Protein AF-A0A5P8TY59-F1 (afdb_monomer)

Foldseek 3Di:
DQAAEKEWAQDQVIDIPDDPVQAAAQFHKYAYDDDPQWFKFKDDPVCLVVVPLPGDTDPGRIDGDHAAKTKIATNRDCCVPPRVRIDIGHHD

Sequence (92 aa):
QNPTTYTVHWTFNPSSDLPRNHKVKAGDILVFRHGGLHNLVQVSKKDYNACNTRTPALEDGNVTLSKGMNYFICSVDDHCLSSRMHIAVNAN

Nearest PDB structures (foldseek):
  1f56-assembly1_A  TM=8.510E-01  e=8.413E-09  Spinacia oleracea
  2cbp-assembly1_A  TM=8.479E-01  e=1.621E-06  Cucumis sativus
  1bxv-assembly1_A  TM=4.985E-01  e=5.040E-03  Synechococcus elongatus PCC 7942 = FACHB-805
  5a9d-assembly1_B  TM=3.347E-01  e=8.059E+00  Mus musculus

Structure (mmCIF, N/CA/C/O backbone):
data_AF-A0A5P8TY59-F1
#
_entry.id   AF-A0A5P8TY59-F1
#
loop_
_atom_site.group_PDB
_atom_site.id
_atom_site.type_symbol
_atom_site.label_atom_id
_atom_site.label_alt_id
_atom_site.label_comp_id
_atom_site.label_asym_id
_atom_site.label_entity_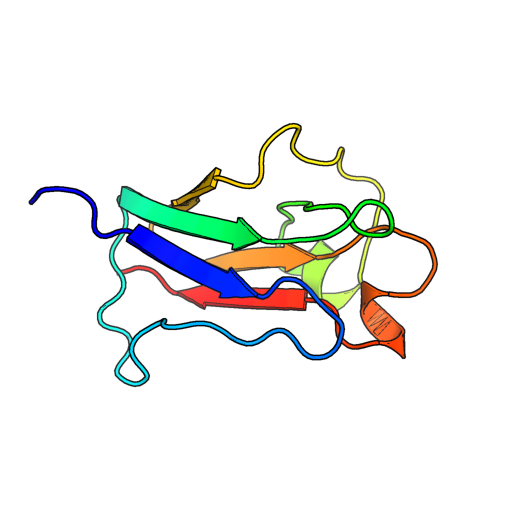id
_atom_site.label_seq_id
_atom_site.pdbx_PDB_ins_code
_atom_site.Cartn_x
_atom_site.Cartn_y
_atom_site.Cartn_z
_atom_site.occupancy
_atom_site.B_iso_or_equiv
_atom_site.auth_seq_id
_atom_site.auth_comp_id
_atom_site.auth_asym_id
_atom_site.auth_atom_id
_atom_site.pdbx_PDB_model_num
ATOM 1 N N . GLN A 1 1 ? -15.899 8.093 15.239 1.00 61.56 1 GLN A N 1
ATOM 2 C CA . GLN A 1 1 ? -14.537 8.478 15.677 1.00 61.56 1 GLN A CA 1
ATOM 3 C C . GLN A 1 1 ? -13.883 9.150 14.490 1.00 61.56 1 GLN A C 1
ATOM 5 O O . GLN A 1 1 ? -14.166 8.725 13.377 1.00 61.56 1 GLN A O 1
ATOM 10 N N . ASN A 1 2 ? -13.105 10.209 14.708 1.00 79.31 2 ASN A N 1
ATOM 11 C CA . ASN A 1 2 ? -12.384 10.853 13.612 1.00 79.31 2 ASN A CA 1
ATOM 12 C C . ASN A 1 2 ? -11.303 9.897 13.088 1.00 79.31 2 ASN A C 1
ATOM 14 O O . ASN A 1 2 ? -10.728 9.169 13.905 1.00 79.31 2 ASN A O 1
ATOM 18 N N . PRO A 1 3 ? -11.050 9.875 11.771 1.00 88.69 3 PRO A N 1
ATOM 19 C CA . PRO A 1 3 ? -10.042 9.003 11.188 1.00 88.69 3 PRO A CA 1
ATOM 20 C C . PRO A 1 3 ? -8.657 9.367 11.725 1.00 88.69 3 PRO A C 1
ATOM 22 O O . PRO A 1 3 ? -8.268 10.539 11.737 1.00 88.69 3 PRO A O 1
ATOM 25 N N . THR A 1 4 ? -7.917 8.362 12.185 1.00 94.94 4 THR A N 1
ATOM 26 C CA . THR A 1 4 ? -6.506 8.521 12.545 1.00 94.94 4 THR A CA 1
ATOM 27 C C . THR A 1 4 ? -5.675 8.404 11.275 1.00 94.94 4 THR A C 1
ATOM 29 O O . THR A 1 4 ? -5.991 7.607 10.397 1.00 94.94 4 THR A O 1
ATOM 32 N N . THR A 1 5 ? -4.625 9.212 11.155 1.00 95.56 5 THR A N 1
ATOM 33 C CA . THR A 1 5 ? -3.706 9.153 10.013 1.00 95.56 5 THR A CA 1
ATOM 34 C C . THR A 1 5 ? -2.390 8.518 10.436 1.00 95.56 5 THR A C 1
ATOM 36 O O . THR A 1 5 ? -1.840 8.888 11.472 1.00 95.56 5 THR A O 1
ATOM 39 N N . TYR A 1 6 ? -1.894 7.597 9.617 1.00 95.75 6 TYR A N 1
ATOM 40 C CA . TYR A 1 6 ? -0.634 6.881 9.793 1.00 95.75 6 TYR A CA 1
ATOM 41 C C . TYR A 1 6 ? 0.268 7.132 8.591 1.00 95.75 6 TYR A C 1
ATOM 43 O O . TYR A 1 6 ? -0.187 7.090 7.446 1.00 95.75 6 TYR A O 1
ATOM 51 N N . THR A 1 7 ? 1.547 7.381 8.827 1.00 96.62 7 THR A N 1
ATOM 52 C CA . 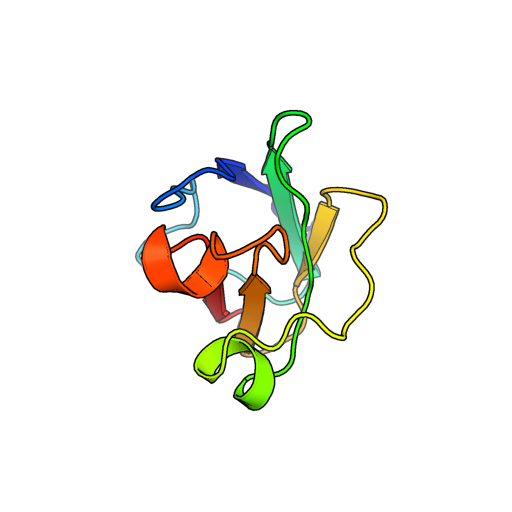THR A 1 7 ? 2.538 7.551 7.766 1.00 96.62 7 THR A CA 1
ATOM 53 C C . THR A 1 7 ? 3.225 6.228 7.453 1.00 96.62 7 THR A C 1
ATOM 55 O O . THR A 1 7 ? 3.773 5.555 8.329 1.00 96.62 7 THR A O 1
ATOM 58 N N . VAL A 1 8 ? 3.259 5.886 6.168 1.00 96.69 8 VAL A N 1
ATOM 59 C CA . VAL A 1 8 ? 4.071 4.796 5.628 1.00 96.69 8 VAL A CA 1
ATOM 60 C C . VAL A 1 8 ? 5.230 5.412 4.849 1.00 96.69 8 VAL A C 1
ATOM 62 O O . VAL A 1 8 ? 5.025 6.104 3.849 1.00 96.69 8 VAL A O 1
ATOM 65 N N . HIS A 1 9 ? 6.459 5.159 5.292 1.00 95.62 9 HIS A N 1
ATOM 66 C CA . HIS A 1 9 ? 7.658 5.493 4.531 1.00 95.62 9 HIS A CA 1
ATOM 67 C C . HIS A 1 9 ? 7.809 4.468 3.408 1.00 95.62 9 HIS A C 1
ATOM 69 O O . HIS A 1 9 ? 8.235 3.330 3.623 1.00 95.62 9 HIS A O 1
ATOM 75 N N . TRP A 1 10 ? 7.396 4.867 2.209 1.00 95.81 10 TRP A N 1
ATOM 76 C CA . TRP A 1 10 ? 7.231 3.977 1.073 1.00 95.81 10 TRP A CA 1
ATOM 77 C C . TRP A 1 10 ? 8.526 3.895 0.266 1.00 95.81 10 TRP A C 1
ATOM 79 O O . TRP A 1 10 ? 8.777 4.658 -0.666 1.00 95.81 10 TRP A O 1
ATOM 89 N N . THR A 1 11 ? 9.363 2.958 0.700 1.00 94.88 11 THR A N 1
ATOM 90 C CA . THR A 1 11 ? 10.681 2.609 0.159 1.00 94.88 11 THR A CA 1
ATOM 91 C C . THR A 1 11 ? 10.852 1.084 0.200 1.00 94.88 11 THR A C 1
ATOM 93 O O . THR A 1 11 ? 9.942 0.363 0.618 1.00 94.88 11 THR A O 1
ATOM 96 N N . PHE A 1 12 ? 12.009 0.572 -0.211 1.00 94.44 12 PHE A N 1
ATOM 97 C CA . PHE A 1 12 ? 12.371 -0.835 -0.032 1.00 94.44 12 PHE A CA 1
ATOM 98 C C . PHE A 1 12 ? 12.360 -1.215 1.450 1.00 94.44 12 PHE A C 1
ATOM 100 O O . PHE A 1 12 ? 12.903 -0.485 2.278 1.00 94.44 12 PHE A O 1
ATOM 107 N N . ASN A 1 13 ? 11.775 -2.370 1.781 1.00 92.62 13 ASN A N 1
ATOM 108 C CA . ASN A 1 13 ? 11.467 -2.758 3.165 1.00 92.62 13 ASN A CA 1
ATOM 109 C C . ASN A 1 13 ? 10.736 -1.624 3.925 1.00 92.62 13 ASN A C 1
ATOM 111 O O . ASN A 1 13 ? 11.306 -1.026 4.844 1.00 92.62 13 ASN A O 1
ATOM 115 N N . PRO A 1 14 ? 9.494 -1.292 3.528 1.00 93.56 14 PRO A N 1
ATOM 116 C CA . PRO A 1 14 ? 8.795 -0.111 4.019 1.00 93.56 14 PRO A CA 1
ATOM 117 C C . PRO A 1 14 ? 8.599 -0.149 5.538 1.00 93.56 14 PRO A C 1
ATOM 119 O O . PRO A 1 14 ? 8.334 -1.197 6.132 1.00 93.56 14 PRO A O 1
ATOM 122 N N . SER A 1 15 ? 8.683 1.024 6.163 1.00 94.06 15 SER A N 1
ATOM 123 C CA . SER A 1 15 ? 8.401 1.225 7.586 1.00 94.06 15 SER A CA 1
ATOM 124 C C . SER A 1 15 ? 7.160 2.098 7.769 1.00 94.06 15 SER A C 1
ATOM 126 O O . SER A 1 15 ? 6.749 2.826 6.866 1.00 94.06 15 SER A O 1
ATOM 128 N N . SER A 1 16 ? 6.518 2.005 8.932 1.00 94.12 16 SER A N 1
ATOM 129 C CA . SER A 1 16 ? 5.330 2.802 9.245 1.00 94.12 16 SER A CA 1
ATOM 130 C C . SER A 1 16 ? 5.237 3.111 10.734 1.00 94.12 16 SER A C 1
ATOM 132 O O . SER A 1 16 ? 5.842 2.420 11.558 1.00 94.12 16 SER A O 1
ATOM 134 N N . ASP A 1 17 ? 4.452 4.131 11.066 1.00 94.56 17 ASP A N 1
ATOM 135 C CA . ASP A 1 17 ? 4.066 4.487 12.438 1.00 94.56 17 ASP A CA 1
ATOM 136 C C . ASP A 1 17 ? 2.827 3.711 12.934 1.00 94.56 17 ASP A C 1
ATOM 138 O O . ASP A 1 17 ? 2.287 4.004 14.006 1.00 94.56 17 ASP A O 1
ATOM 142 N N . LEU A 1 18 ? 2.388 2.693 12.180 1.00 92.00 18 LEU A N 1
ATOM 143 C CA . LEU A 1 18 ? 1.259 1.854 12.555 1.00 92.00 18 LEU A CA 1
ATOM 144 C C . LEU A 1 18 ? 1.501 1.203 13.925 1.00 92.00 18 LEU A C 1
ATOM 146 O O . LEU A 1 18 ? 2.588 0.682 14.211 1.00 92.00 18 LEU A O 1
ATOM 150 N N . PRO A 1 19 ? 0.481 1.170 14.793 1.00 89.06 19 PRO A N 1
ATOM 151 C CA . PRO A 1 19 ? 0.629 0.601 16.115 1.00 89.06 19 PRO A CA 1
ATOM 152 C C . PRO A 1 19 ? 0.806 -0.921 16.025 1.00 89.06 19 PRO A C 1
ATOM 154 O O . PRO A 1 19 ? -0.037 -1.642 15.489 1.00 89.06 19 PRO A O 1
ATOM 157 N N . ARG A 1 20 ? 1.879 -1.434 16.643 1.00 76.75 20 ARG A N 1
ATOM 158 C CA . ARG A 1 20 ? 2.214 -2.874 16.676 1.00 76.75 20 ARG A CA 1
ATOM 159 C C . ARG A 1 20 ? 1.115 -3.774 17.255 1.00 76.75 20 ARG A C 1
ATOM 161 O O . ARG A 1 20 ? 1.125 -4.973 17.021 1.00 76.75 20 ARG A O 1
ATOM 168 N N . ASN A 1 21 ? 0.178 -3.214 18.016 1.00 76.62 21 ASN A N 1
ATOM 169 C CA . ASN A 1 21 ? -0.910 -3.943 18.671 1.00 76.62 21 ASN A CA 1
ATOM 170 C C . ASN A 1 21 ? -2.222 -3.973 17.862 1.00 76.62 21 ASN A C 1
ATOM 172 O O . ASN A 1 21 ? -3.274 -4.231 18.443 1.00 76.62 21 ASN A O 1
ATOM 176 N N . HIS A 1 22 ? -2.175 -3.703 16.552 1.00 63.50 22 HIS A N 1
ATOM 177 C CA . HIS A 1 22 ? -3.305 -3.869 15.623 1.00 63.50 22 HIS A CA 1
ATOM 178 C C . HIS A 1 22 ? -4.539 -3.006 15.959 1.00 63.50 22 HIS A C 1
ATOM 180 O O . HIS A 1 22 ? -5.677 -3.381 15.675 1.00 63.50 22 HIS A O 1
ATOM 186 N N . LYS A 1 23 ? -4.333 -1.824 16.553 1.00 81.25 23 LYS A N 1
ATOM 187 C CA . LYS A 1 23 ? -5.409 -0.861 16.862 1.00 81.25 23 LYS A CA 1
ATOM 188 C C . LYS A 1 23 ? -5.846 0.005 15.672 1.00 81.25 23 LYS A C 1
ATOM 190 O O . LYS A 1 23 ? -6.466 1.042 15.881 1.00 81.25 23 LYS A O 1
ATOM 195 N N . VAL A 1 24 ? -5.522 -0.416 14.457 1.00 91.88 24 VAL A N 1
ATOM 196 C CA . VAL A 1 24 ? -5.910 0.264 13.220 1.00 91.88 24 VAL A CA 1
ATOM 197 C C . VAL A 1 24 ? -7.353 -0.100 12.899 1.00 91.88 24 VAL A C 1
ATOM 199 O O . VAL A 1 24 ? -7.740 -1.265 13.044 1.00 91.88 24 VAL A O 1
ATOM 202 N N . LYS A 1 25 ? -8.154 0.881 12.493 1.00 94.06 25 LYS A N 1
ATOM 203 C CA . LYS A 1 25 ? -9.592 0.706 12.275 1.00 94.06 25 LYS A CA 1
ATOM 204 C C . LYS A 1 25 ? -9.981 0.997 10.842 1.00 94.06 25 LYS A C 1
ATOM 206 O O . LYS A 1 25 ? -9.317 1.758 10.137 1.00 94.06 25 LYS A O 1
ATOM 211 N N . ALA A 1 26 ? -11.094 0.408 10.421 1.00 95.94 26 ALA A N 1
ATOM 212 C CA . ALA A 1 26 ? -11.730 0.817 9.177 1.00 95.94 26 ALA A CA 1
ATOM 213 C C . ALA A 1 26 ? -12.037 2.327 9.215 1.00 95.94 26 ALA A C 1
ATOM 215 O O . ALA A 1 26 ? -12.572 2.835 10.204 1.00 95.94 26 ALA A O 1
ATOM 216 N N . GLY A 1 27 ? -11.700 3.032 8.137 1.00 96.31 27 GLY A N 1
ATOM 217 C CA . GLY A 1 27 ? -11.827 4.485 8.032 1.00 96.31 27 GLY A CA 1
ATOM 218 C C . GLY A 1 27 ? -10.576 5.276 8.423 1.00 96.31 27 GLY A C 1
ATOM 219 O O . GLY A 1 27 ? -10.505 6.448 8.068 1.00 96.31 27 GLY A O 1
ATOM 220 N N . ASP A 1 28 ? -9.583 4.676 9.090 1.00 96.88 28 ASP A N 1
ATOM 221 C CA . ASP A 1 28 ? -8.277 5.325 9.277 1.00 96.88 28 ASP A CA 1
ATOM 222 C C . ASP A 1 28 ? -7.558 5.505 7.928 1.00 96.88 28 ASP A C 1
ATOM 224 O O . ASP A 1 28 ? -7.841 4.802 6.955 1.00 96.88 28 ASP A O 1
ATOM 228 N N . ILE A 1 29 ? -6.618 6.448 7.866 1.00 97.00 29 ILE A N 1
ATOM 229 C CA . ILE A 1 29 ? -5.935 6.845 6.632 1.00 97.00 29 ILE A CA 1
ATOM 230 C C . ILE A 1 29 ? -4.460 6.444 6.699 1.00 97.00 29 ILE A C 1
ATOM 232 O O . ILE A 1 29 ? -3.770 6.760 7.667 1.00 97.00 29 ILE A O 1
ATOM 236 N N . LEU A 1 30 ? -3.956 5.795 5.650 1.00 96.88 30 LEU A N 1
ATOM 237 C CA . LEU A 1 30 ? -2.523 5.638 5.405 1.00 96.88 30 LEU A CA 1
ATOM 238 C C . LEU A 1 30 ? -2.040 6.724 4.448 1.00 96.88 30 LEU A C 1
ATOM 240 O O . LEU A 1 30 ? -2.647 6.936 3.404 1.00 96.88 30 LEU A O 1
ATOM 244 N N . VAL A 1 31 ? -0.926 7.366 4.782 1.00 96.88 31 VAL A N 1
ATOM 245 C CA . VAL A 1 31 ? -0.233 8.339 3.933 1.00 96.88 31 VAL A CA 1
ATOM 246 C C . VAL A 1 31 ? 1.106 7.747 3.523 1.00 96.88 31 VAL A C 1
ATOM 248 O O . VAL A 1 31 ? 2.055 7.700 4.309 1.00 96.88 31 VAL A O 1
ATOM 251 N N . PHE A 1 32 ? 1.189 7.297 2.280 1.00 96.94 32 PHE A N 1
ATOM 252 C CA . PHE A 1 32 ? 2.393 6.768 1.662 1.00 96.94 32 PHE A CA 1
ATOM 253 C C . PHE A 1 32 ? 3.275 7.918 1.181 1.00 96.94 32 PHE A C 1
ATOM 255 O O . PHE A 1 32 ? 2.928 8.672 0.273 1.00 96.94 32 PHE A O 1
ATOM 262 N N . ARG A 1 33 ? 4.446 8.060 1.800 1.00 95.06 33 ARG A N 1
ATOM 263 C CA . ARG A 1 33 ? 5.462 9.042 1.408 1.00 95.06 33 ARG A CA 1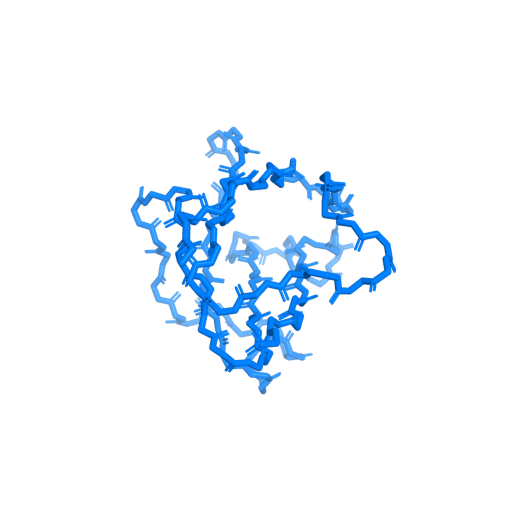
ATOM 264 C C . ARG A 1 33 ? 6.521 8.348 0.562 1.00 95.06 33 ARG A C 1
ATOM 266 O O . ARG A 1 33 ? 7.247 7.507 1.087 1.00 95.06 33 ARG A O 1
ATOM 273 N N . HIS A 1 34 ? 6.626 8.715 -0.712 1.00 88.19 34 HIS A N 1
ATOM 274 C CA . HIS A 1 34 ? 7.635 8.196 -1.639 1.00 88.19 34 HIS A CA 1
ATOM 275 C C . HIS A 1 34 ? 8.270 9.298 -2.500 1.00 88.19 34 HIS A C 1
ATOM 277 O O . HIS A 1 34 ? 7.727 10.393 -2.627 1.00 88.19 34 HIS A O 1
ATOM 283 N N . GLY A 1 35 ? 9.431 8.995 -3.092 1.00 82.50 35 GLY A N 1
ATOM 284 C CA . GLY A 1 35 ? 10.039 9.784 -4.169 1.00 82.50 35 GLY A CA 1
ATOM 285 C C . GLY A 1 35 ? 9.560 9.345 -5.562 1.00 82.50 35 GLY A C 1
ATOM 286 O O . GLY A 1 35 ? 8.768 8.413 -5.690 1.00 82.50 35 GLY A O 1
ATOM 287 N N . GLY A 1 36 ? 10.070 9.986 -6.619 1.00 80.00 36 GLY A N 1
ATOM 288 C CA . GLY A 1 36 ? 9.601 9.797 -8.005 1.00 80.00 36 GLY A CA 1
ATOM 289 C C . GLY A 1 36 ? 9.893 8.438 -8.664 1.00 80.00 36 GLY A C 1
ATOM 290 O O . GLY A 1 36 ? 9.465 8.219 -9.789 1.00 80.00 36 GLY A O 1
ATOM 291 N N . LEU A 1 37 ? 10.606 7.527 -7.993 1.00 88.38 37 LEU A N 1
ATOM 292 C CA . LEU A 1 37 ? 10.933 6.183 -8.503 1.00 88.38 37 LEU A CA 1
ATOM 293 C C . LEU A 1 37 ? 9.980 5.087 -7.999 1.00 88.38 37 LEU A C 1
ATOM 295 O O . LEU A 1 37 ? 10.219 3.897 -8.211 1.00 88.38 37 LEU A O 1
ATOM 299 N N . HIS A 1 38 ? 8.924 5.464 -7.285 1.00 93.75 38 HIS A N 1
ATOM 300 C CA . HIS A 1 38 ? 7.982 4.529 -6.687 1.00 93.75 38 HIS A CA 1
ATOM 301 C C . HIS A 1 38 ? 6.554 4.961 -6.986 1.00 93.75 38 HIS A C 1
ATOM 303 O O . HIS A 1 38 ? 6.269 6.152 -7.113 1.00 93.75 38 HIS A O 1
ATOM 309 N N . ASN A 1 39 ? 5.659 3.984 -7.054 1.00 95.00 39 ASN A N 1
ATOM 310 C CA . ASN A 1 39 ? 4.226 4.212 -7.112 1.00 95.00 39 ASN A CA 1
ATOM 311 C C . ASN A 1 39 ? 3.522 3.390 -6.027 1.00 95.00 39 ASN A C 1
ATOM 313 O O . ASN A 1 39 ? 4.137 2.571 -5.333 1.00 95.00 39 ASN A O 1
ATOM 317 N N . LEU A 1 40 ? 2.229 3.638 -5.868 1.00 96.25 40 LEU A N 1
ATOM 318 C CA . LEU A 1 40 ? 1.377 2.935 -4.926 1.00 96.25 40 LEU A CA 1
ATOM 319 C C . LEU A 1 40 ? 0.260 2.237 -5.691 1.00 96.25 40 LEU A C 1
ATOM 321 O O . LEU A 1 40 ? -0.477 2.878 -6.434 1.00 96.25 40 LEU A O 1
ATOM 325 N N . VAL A 1 41 ? 0.114 0.933 -5.486 1.00 97.12 41 VAL A N 1
ATOM 326 C CA . VAL A 1 41 ? -0.980 0.151 -6.064 1.00 97.12 41 VAL A CA 1
ATOM 327 C C . VAL A 1 41 ? -1.688 -0.605 -4.954 1.00 97.12 41 VAL A C 1
ATOM 329 O O . VAL A 1 41 ? -1.060 -1.376 -4.225 1.00 97.12 41 VAL A O 1
ATOM 332 N N . GLN A 1 42 ? -2.999 -0.410 -4.834 1.00 97.19 42 GLN A N 1
ATOM 333 C CA . GLN A 1 42 ? -3.842 -1.247 -3.986 1.00 97.19 42 GLN A CA 1
ATOM 334 C C . GLN A 1 42 ? -4.275 -2.488 -4.767 1.00 97.19 42 GLN A C 1
ATOM 336 O O . GLN A 1 42 ? -4.758 -2.389 -5.893 1.00 97.19 42 GLN A O 1
ATOM 341 N N . VAL A 1 43 ? -4.106 -3.667 -4.174 1.00 97.44 43 VAL A N 1
ATOM 342 C CA . VAL A 1 43 ? -4.311 -4.943 -4.870 1.00 97.44 43 VAL A CA 1
ATOM 343 C C . VAL A 1 43 ? -5.135 -5.933 -4.050 1.00 97.44 43 VAL A C 1
ATOM 345 O O . VAL A 1 43 ? -5.372 -5.757 -2.854 1.00 97.44 43 VAL A O 1
ATOM 348 N N . SER A 1 44 ? -5.583 -7.008 -4.699 1.00 97.19 44 SER A N 1
ATOM 349 C CA . SER A 1 44 ? -6.183 -8.150 -4.009 1.00 97.19 44 SER A CA 1
ATOM 350 C C . SER A 1 44 ? -5.120 -8.963 -3.256 1.00 97.19 44 SER A C 1
ATOM 352 O O . SER A 1 44 ? -3.932 -8.893 -3.568 1.00 97.19 44 SER A O 1
ATOM 354 N N . LYS A 1 45 ? -5.531 -9.831 -2.319 1.00 97.31 45 LYS A N 1
ATOM 355 C CA . LYS A 1 45 ? -4.613 -10.786 -1.663 1.00 97.31 45 LYS A CA 1
ATOM 356 C C . LYS A 1 45 ? -3.865 -11.668 -2.674 1.00 97.31 45 LYS A C 1
ATOM 358 O O . LYS A 1 45 ? -2.692 -11.973 -2.482 1.00 97.31 45 LYS A O 1
ATOM 363 N N . LYS A 1 46 ? -4.556 -12.106 -3.733 1.00 97.56 46 LYS A N 1
ATOM 364 C CA . LYS A 1 46 ? -3.973 -12.954 -4.782 1.00 97.56 46 LYS A CA 1
ATOM 365 C C . LYS A 1 46 ? -2.859 -12.207 -5.511 1.00 97.56 46 LYS A C 1
ATOM 367 O O . LYS A 1 46 ? -1.774 -12.751 -5.683 1.00 97.56 46 LYS A O 1
ATOM 372 N N . ASP A 1 47 ? -3.136 -10.969 -5.898 1.00 97.19 47 ASP A N 1
ATOM 373 C CA . ASP A 1 47 ? -2.196 -10.132 -6.638 1.00 97.19 47 ASP A CA 1
ATOM 374 C C . ASP A 1 47 ? -1.042 -9.657 -5.760 1.00 97.19 47 ASP A C 1
ATOM 376 O O . ASP A 1 47 ? 0.084 -9.614 -6.233 1.00 97.19 47 ASP A O 1
ATOM 380 N N . TYR A 1 48 ? -1.283 -9.405 -4.473 1.00 97.75 48 TYR A N 1
ATOM 381 C CA . TYR A 1 48 ? -0.230 -9.145 -3.494 1.00 97.75 48 TYR A CA 1
ATOM 382 C C . TYR A 1 48 ? 0.760 -10.309 -3.407 1.00 97.75 48 TYR A C 1
ATOM 384 O O . TYR A 1 48 ? 1.961 -10.117 -3.556 1.00 97.75 48 TYR A O 1
ATOM 392 N N . ASN A 1 49 ? 0.255 -11.536 -3.232 1.00 96.38 49 ASN A N 1
ATOM 393 C CA . ASN A 1 49 ? 1.097 -12.729 -3.114 1.00 96.38 49 ASN A CA 1
ATOM 394 C C . ASN A 1 49 ? 1.902 -13.023 -4.389 1.00 96.38 49 ASN A C 1
ATOM 396 O O . ASN A 1 49 ? 2.977 -13.608 -4.311 1.00 96.38 49 ASN A O 1
ATOM 400 N N . ALA A 1 50 ? 1.360 -12.662 -5.552 1.00 96.25 50 ALA A N 1
ATOM 401 C CA . ALA A 1 50 ? 2.012 -12.846 -6.844 1.00 96.25 50 ALA A CA 1
ATOM 402 C C . ALA A 1 50 ? 2.810 -11.613 -7.302 1.00 96.25 50 ALA A C 1
ATOM 404 O O . ALA A 1 50 ? 3.429 -11.673 -8.360 1.00 96.25 50 ALA A O 1
ATOM 405 N N . CYS A 1 51 ? 2.754 -10.498 -6.560 1.00 96.38 51 CYS A N 1
ATOM 406 C CA . CYS A 1 51 ? 3.200 -9.178 -7.012 1.00 96.38 51 CYS A CA 1
ATOM 407 C C . CYS A 1 51 ? 2.709 -8.830 -8.431 1.00 96.38 51 CYS A C 1
ATOM 409 O O . CYS A 1 51 ? 3.468 -8.379 -9.285 1.00 96.38 51 CYS A O 1
ATOM 411 N N . ASN A 1 52 ? 1.424 -9.067 -8.701 1.00 95.25 52 ASN A N 1
ATOM 412 C CA . ASN A 1 52 ? 0.821 -8.778 -9.998 1.00 95.25 52 ASN A CA 1
ATOM 413 C C . ASN A 1 52 ? 0.608 -7.265 -10.171 1.00 95.25 52 ASN A C 1
ATOM 415 O O . ASN A 1 52 ? -0.184 -6.650 -9.460 1.00 95.25 52 ASN A O 1
ATOM 419 N N . THR A 1 53 ? 1.289 -6.689 -11.158 1.00 91.62 53 THR A N 1
ATOM 420 C CA . THR A 1 53 ? 1.386 -5.243 -11.409 1.00 91.62 53 THR A CA 1
ATOM 421 C C . THR A 1 53 ? 0.364 -4.700 -12.410 1.00 91.62 53 THR A C 1
ATOM 423 O O . THR A 1 53 ? 0.463 -3.555 -12.836 1.00 91.62 53 THR A O 1
ATOM 426 N N . ARG A 1 54 ? -0.631 -5.505 -12.808 1.00 91.62 54 ARG A N 1
ATOM 427 C CA . ARG A 1 54 ? -1.637 -5.115 -13.817 1.00 91.62 54 ARG A CA 1
ATOM 428 C C . ARG A 1 54 ? -2.657 -4.087 -13.323 1.00 91.62 54 ARG A C 1
ATOM 430 O O . ARG A 1 54 ? -3.377 -3.522 -14.142 1.00 91.62 54 ARG A O 1
ATOM 437 N N . THR A 1 55 ? -2.755 -3.881 -12.013 1.00 90.62 55 THR A N 1
ATOM 438 C CA . THR A 1 55 ? -3.671 -2.898 -11.431 1.00 90.62 55 THR A CA 1
ATOM 439 C C . THR A 1 55 ? -3.093 -1.488 -11.582 1.00 90.62 55 THR A C 1
ATOM 441 O O . THR A 1 55 ? -1.909 -1.298 -11.298 1.00 90.62 55 THR A O 1
ATOM 444 N N . PRO A 1 56 ? -3.897 -0.495 -12.004 1.00 91.81 56 PRO A N 1
ATOM 445 C CA . PRO A 1 56 ? -3.447 0.890 -12.095 1.00 91.81 56 PRO A CA 1
ATOM 446 C C . PRO A 1 56 ? -2.940 1.431 -10.757 1.00 91.81 56 PRO A C 1
ATOM 448 O O . PRO A 1 56 ? -3.496 1.125 -9.701 1.00 91.81 56 PRO A O 1
ATOM 451 N N . ALA A 1 57 ? -1.901 2.262 -10.819 1.00 92.81 57 ALA A N 1
ATOM 452 C CA . ALA A 1 57 ? -1.414 2.983 -9.654 1.00 92.81 57 ALA A CA 1
ATOM 453 C C . ALA A 1 57 ? -2.402 4.064 -9.209 1.00 92.81 57 ALA A C 1
ATOM 455 O O . ALA A 1 57 ? -3.117 4.644 -10.026 1.00 92.81 57 ALA A O 1
ATOM 456 N N . LEU A 1 58 ? -2.413 4.323 -7.905 1.00 92.00 58 LEU A N 1
ATOM 457 C CA . LEU A 1 58 ? -3.135 5.438 -7.314 1.00 92.00 58 LEU A CA 1
ATOM 458 C C . LEU A 1 58 ? -2.421 6.746 -7.663 1.00 92.00 58 LEU A C 1
ATOM 460 O O . LEU A 1 58 ? -1.190 6.802 -7.703 1.00 92.00 58 LEU A O 1
ATOM 464 N N . GLU A 1 59 ? -3.206 7.788 -7.934 1.00 84.06 59 GLU A N 1
ATOM 465 C CA . GLU A 1 59 ? -2.682 9.124 -8.235 1.00 84.06 59 GLU A CA 1
ATOM 466 C C . GLU A 1 59 ? -2.103 9.800 -6.985 1.00 84.06 59 GLU A C 1
ATOM 468 O O . GLU A 1 59 ? -1.167 10.594 -7.083 1.00 84.06 59 GLU A O 1
ATOM 473 N N . ASP A 1 60 ? -2.636 9.463 -5.808 1.00 84.88 60 ASP A N 1
ATOM 474 C CA . ASP A 1 60 ? -2.220 9.982 -4.516 1.00 84.88 60 ASP A CA 1
ATOM 475 C C . ASP A 1 60 ? -1.695 8.889 -3.571 1.00 84.88 60 ASP A C 1
ATOM 477 O O . ASP A 1 60 ? -1.896 7.687 -3.737 1.00 84.88 60 ASP A O 1
ATOM 481 N N . GLY A 1 61 ? -0.970 9.334 -2.545 1.00 88.06 61 GLY A N 1
ATOM 482 C CA . GLY A 1 61 ? -0.450 8.466 -1.491 1.00 88.06 61 GLY A CA 1
ATOM 483 C C . GLY A 1 61 ? -1.423 8.262 -0.329 1.00 88.06 61 GLY A C 1
ATOM 484 O O . GLY A 1 61 ? -1.019 7.690 0.676 1.00 88.06 61 GLY A O 1
ATOM 485 N N . ASN A 1 62 ? -2.660 8.758 -0.400 1.00 94.88 62 ASN A N 1
ATOM 486 C CA . ASN A 1 62 ? -3.588 8.750 0.730 1.00 94.88 62 ASN A CA 1
ATOM 487 C C . ASN A 1 62 ? -4.641 7.656 0.547 1.00 94.88 62 ASN A C 1
ATOM 489 O O . ASN A 1 62 ? -5.459 7.719 -0.362 1.00 94.88 62 ASN A O 1
ATOM 493 N N . VAL A 1 63 ? -4.678 6.675 1.448 1.00 96.19 63 VAL A N 1
ATOM 494 C CA . VAL A 1 63 ? -5.631 5.562 1.364 1.00 96.19 63 VAL A CA 1
ATOM 495 C C . VAL A 1 63 ? -6.470 5.474 2.623 1.00 96.19 63 VAL A C 1
ATOM 497 O O . VAL A 1 63 ? -5.938 5.296 3.714 1.00 96.19 63 VAL A O 1
ATOM 500 N N . THR A 1 64 ? -7.792 5.518 2.465 1.00 96.69 64 THR A N 1
ATOM 501 C CA . THR A 1 64 ? -8.724 5.182 3.549 1.00 96.69 64 THR A CA 1
ATOM 502 C C . THR A 1 64 ? -8.859 3.665 3.656 1.00 96.69 64 THR A C 1
ATOM 504 O O . THR A 1 64 ? -9.198 2.989 2.683 1.00 96.69 64 THR A O 1
ATOM 507 N N . LEU A 1 65 ? -8.602 3.116 4.841 1.00 96.38 65 LEU A N 1
ATOM 508 C CA . LEU A 1 65 ? -8.614 1.678 5.074 1.00 96.38 65 LEU A CA 1
ATOM 509 C C . LEU A 1 65 ? -10.034 1.116 5.073 1.00 96.38 65 LEU A C 1
ATOM 511 O O . LEU A 1 65 ? -10.909 1.564 5.818 1.00 96.38 65 LEU A O 1
ATOM 515 N N . SER A 1 66 ? -10.237 0.066 4.282 1.00 96.50 66 SER A N 1
ATOM 516 C CA . SER A 1 66 ? -11.444 -0.757 4.357 1.00 96.50 66 SER A CA 1
ATOM 517 C C . SER A 1 66 ? -11.352 -1.729 5.528 1.00 96.50 66 SER A C 1
ATOM 519 O O . SER A 1 66 ? -10.258 -2.121 5.929 1.00 96.50 66 SER A O 1
ATOM 521 N N . LYS A 1 67 ? -12.498 -2.162 6.061 1.00 96.06 67 LYS A N 1
ATOM 522 C CA . LYS A 1 67 ? -12.525 -3.200 7.098 1.00 96.06 67 LYS A CA 1
ATOM 523 C C . LYS A 1 67 ? -11.879 -4.493 6.587 1.00 96.06 67 LYS A C 1
ATOM 525 O O . LYS A 1 67 ? -12.189 -4.954 5.491 1.00 96.06 67 LYS A O 1
ATOM 530 N N . GLY A 1 68 ? -11.036 -5.100 7.414 1.00 95.50 68 GLY A N 1
ATOM 531 C CA . GLY A 1 68 ? -10.265 -6.295 7.101 1.00 95.50 68 GLY A CA 1
ATOM 532 C C . GLY A 1 68 ? -8.901 -5.980 6.487 1.00 95.50 68 GLY A C 1
ATOM 533 O O . GLY A 1 68 ? -8.266 -4.970 6.792 1.00 95.50 68 GLY A O 1
ATOM 534 N N . MET A 1 69 ? -8.426 -6.887 5.635 1.00 96.88 69 MET A N 1
ATOM 535 C CA . MET A 1 69 ? -7.090 -6.808 5.050 1.00 96.88 69 MET A CA 1
ATOM 536 C C . MET A 1 69 ? -7.041 -5.858 3.852 1.00 96.88 69 MET A C 1
ATOM 538 O O . MET A 1 69 ? -7.793 -6.015 2.893 1.00 96.88 69 MET A O 1
ATOM 542 N N . ASN A 1 70 ? -6.077 -4.944 3.879 1.00 97.38 70 ASN A N 1
ATOM 543 C CA . ASN A 1 70 ? -5.728 -4.040 2.789 1.00 97.38 70 ASN A CA 1
ATOM 544 C C . ASN A 1 70 ? -4.299 -4.368 2.335 1.00 97.38 70 ASN A C 1
ATOM 546 O O . ASN A 1 70 ? -3.420 -4.559 3.178 1.00 97.38 70 ASN A O 1
ATOM 550 N N . TYR A 1 71 ? -4.069 -4.453 1.025 1.00 97.81 71 TYR A N 1
ATOM 551 C CA . TYR A 1 71 ? -2.802 -4.900 0.447 1.00 97.81 71 TYR A CA 1
ATOM 552 C C . TYR A 1 71 ? -2.271 -3.875 -0.546 1.00 97.81 71 TYR A C 1
ATOM 554 O O . TYR A 1 71 ? -3.004 -3.442 -1.437 1.00 97.81 71 TYR A O 1
ATOM 562 N N . PHE A 1 72 ? -0.993 -3.535 -0.409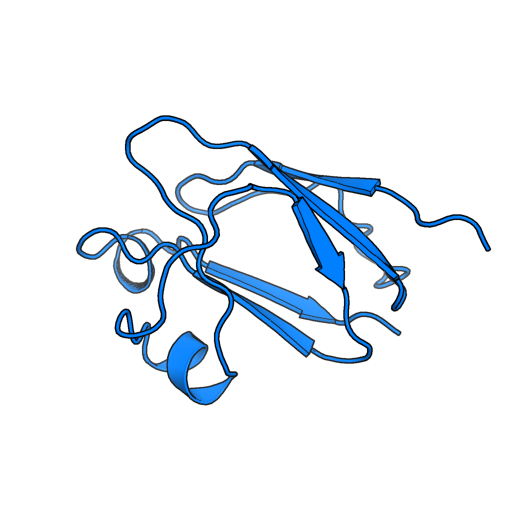 1.00 97.81 72 PHE A N 1
ATOM 563 C CA . PHE A 1 72 ? -0.346 -2.506 -1.214 1.00 97.81 72 PHE A CA 1
ATOM 564 C C . PHE A 1 72 ? 1.004 -2.983 -1.731 1.00 97.81 72 PHE A C 1
ATOM 566 O O . PHE A 1 72 ? 1.757 -3.625 -0.992 1.00 97.81 72 PHE A O 1
ATOM 573 N N . ILE A 1 73 ? 1.312 -2.644 -2.980 1.00 97.69 73 ILE A N 1
ATOM 574 C CA . ILE A 1 73 ? 2.578 -2.964 -3.648 1.00 97.69 73 ILE A CA 1
ATOM 575 C C . ILE A 1 73 ? 3.108 -1.745 -4.409 1.00 97.69 73 ILE A C 1
AT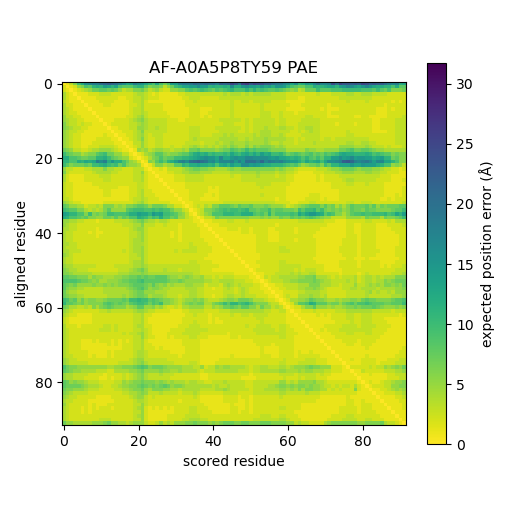OM 577 O O . ILE A 1 73 ? 2.344 -0.848 -4.769 1.00 97.69 73 ILE A O 1
ATOM 581 N N . CYS A 1 74 ? 4.413 -1.720 -4.663 1.00 97.00 74 CYS A N 1
ATOM 582 C CA . CYS A 1 74 ? 5.009 -0.893 -5.709 1.00 97.00 74 CYS A CA 1
ATOM 583 C C . CYS A 1 74 ? 5.105 -1.733 -6.984 1.00 97.00 74 CYS A C 1
ATOM 585 O O . CYS A 1 74 ? 5.618 -2.852 -6.948 1.00 97.00 74 CYS A O 1
ATOM 587 N N . SER A 1 75 ? 4.593 -1.220 -8.099 1.00 95.38 75 SER A N 1
ATOM 588 C CA . SER A 1 75 ? 4.501 -1.959 -9.363 1.00 95.38 75 SER A CA 1
ATOM 589 C C . SER A 1 75 ? 5.595 -1.603 -10.370 1.00 95.38 75 SER A C 1
ATOM 591 O O . SER A 1 75 ? 5.513 -2.011 -11.527 1.00 95.38 75 SER A O 1
ATOM 593 N N . VAL A 1 76 ? 6.573 -0.800 -9.947 1.00 94.62 76 VAL A N 1
ATOM 594 C CA . VAL A 1 76 ? 7.744 -0.436 -10.748 1.00 94.62 76 VAL A CA 1
ATOM 595 C C . VAL A 1 76 ? 8.706 -1.623 -10.773 1.00 94.62 76 VAL A C 1
ATOM 597 O O . VAL A 1 76 ? 9.134 -2.086 -9.715 1.00 94.62 76 VAL A O 1
ATOM 600 N N . ASP A 1 77 ? 9.017 -2.102 -11.978 1.00 91.94 77 ASP A N 1
ATOM 601 C CA . ASP A 1 77 ? 9.943 -3.203 -12.256 1.00 91.94 77 ASP A CA 1
ATOM 602 C C . ASP A 1 77 ? 9.783 -4.394 -11.290 1.00 91.94 77 ASP A C 1
ATOM 604 O O . ASP A 1 77 ? 8.718 -5.012 -11.230 1.00 91.94 77 ASP A O 1
ATOM 608 N N . ASP A 1 78 ? 10.826 -4.729 -10.528 1.00 91.31 78 ASP A N 1
ATOM 609 C CA . ASP A 1 78 ? 10.852 -5.848 -9.586 1.00 91.31 78 ASP A CA 1
ATOM 610 C C . ASP A 1 78 ? 10.755 -5.413 -8.110 1.00 91.31 78 ASP A C 1
ATOM 612 O O . ASP A 1 78 ? 10.9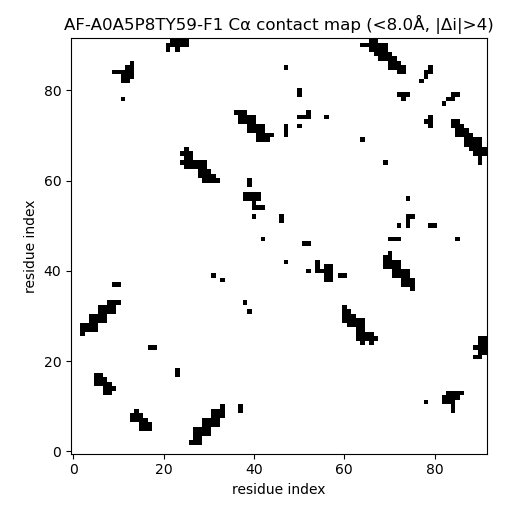50 -6.231 -7.202 1.00 91.31 78 ASP A O 1
ATOM 616 N N . HIS A 1 79 ? 10.388 -4.150 -7.846 1.00 95.31 79 HIS A N 1
ATOM 617 C CA . HIS A 1 79 ? 10.387 -3.567 -6.500 1.00 95.31 79 HIS A CA 1
ATOM 618 C C . HIS A 1 79 ? 9.519 -4.347 -5.501 1.00 95.31 79 HIS A C 1
ATOM 620 O O . HIS A 1 79 ? 9.876 -4.454 -4.324 1.00 95.31 79 HIS A O 1
ATOM 626 N N . CYS A 1 80 ? 8.393 -4.913 -5.947 1.00 96.31 80 CYS A N 1
ATOM 627 C CA . CYS A 1 80 ? 7.514 -5.698 -5.083 1.00 96.31 80 CYS A CA 1
ATOM 628 C C . CYS A 1 80 ? 8.204 -6.967 -4.551 1.00 96.31 80 CYS A C 1
ATOM 630 O O . CYS A 1 80 ? 8.266 -7.150 -3.337 1.00 96.31 80 CYS A O 1
ATOM 632 N N . LEU A 1 81 ? 8.756 -7.819 -5.427 1.00 93.12 81 LEU A N 1
ATOM 633 C CA . LEU A 1 81 ? 9.335 -9.114 -5.034 1.00 93.12 81 LEU A CA 1
ATOM 634 C C . LEU A 1 81 ? 10.776 -8.983 -4.538 1.00 93.12 81 LEU A C 1
ATOM 636 O O . LEU A 1 81 ? 11.079 -9.395 -3.417 1.00 93.12 81 LEU A O 1
ATOM 640 N N . SER A 1 82 ? 11.662 -8.416 -5.361 1.00 91.75 82 SER A N 1
ATOM 641 C CA . SER A 1 82 ? 13.105 -8.386 -5.096 1.00 91.75 82 SER A CA 1
ATOM 642 C C . SER A 1 82 ? 13.442 -7.448 -3.940 1.00 91.75 82 SER A C 1
ATOM 644 O O . SER A 1 82 ? 14.237 -7.788 -3.063 1.00 91.75 82 SER A O 1
ATOM 646 N N . SER A 1 83 ? 12.784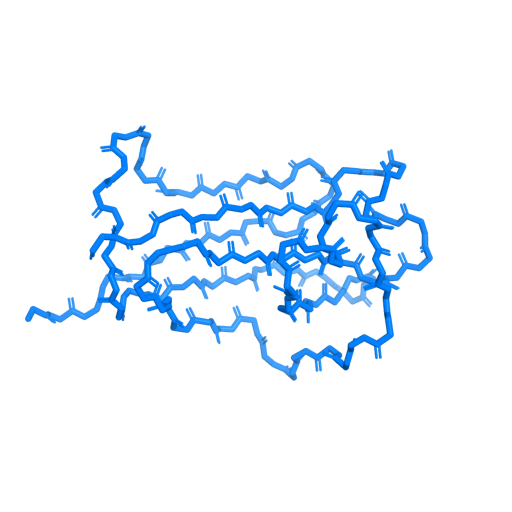 -6.287 -3.903 1.00 91.62 83 SER A N 1
ATOM 647 C CA . SER A 1 83 ? 13.063 -5.222 -2.931 1.00 91.62 83 SER A CA 1
ATOM 648 C C . SER A 1 83 ? 12.080 -5.178 -1.757 1.00 91.62 83 SER A C 1
ATOM 650 O O . SER A 1 83 ? 12.179 -4.293 -0.900 1.00 91.62 83 SER A O 1
ATOM 652 N N . ARG A 1 84 ? 11.145 -6.140 -1.691 1.00 95.06 84 ARG A N 1
ATOM 653 C CA . ARG A 1 84 ? 10.136 -6.280 -0.623 1.00 95.06 84 ARG A CA 1
ATOM 654 C C . ARG A 1 84 ? 9.3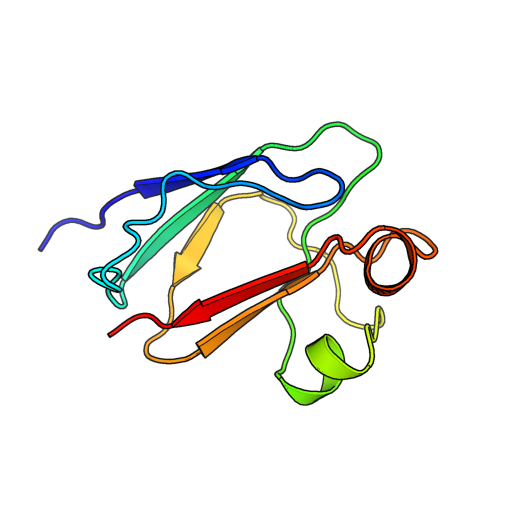10 -5.011 -0.413 1.00 95.06 84 ARG A C 1
ATOM 656 O O . ARG A 1 84 ? 9.020 -4.620 0.719 1.00 95.06 84 ARG A O 1
ATOM 663 N N . MET A 1 85 ? 8.957 -4.335 -1.501 1.00 96.56 85 MET A N 1
ATOM 664 C CA . MET A 1 85 ? 8.208 -3.082 -1.461 1.00 96.56 85 MET A CA 1
ATOM 665 C C . MET A 1 85 ? 6.700 -3.344 -1.495 1.00 96.56 85 MET A C 1
ATOM 667 O O . MET A 1 85 ? 5.999 -3.035 -2.461 1.00 96.56 85 MET A O 1
ATOM 671 N N . HIS A 1 86 ? 6.221 -3.974 -0.425 1.00 97.19 86 HIS A N 1
ATOM 672 C CA . HIS A 1 86 ? 4.827 -4.353 -0.243 1.00 97.19 86 HIS A CA 1
ATOM 673 C C . HIS A 1 86 ? 4.441 -4.317 1.247 1.00 97.19 86 HIS A C 1
ATOM 675 O O . HIS A 1 86 ? 5.263 -4.613 2.119 1.00 97.19 86 HIS A O 1
AT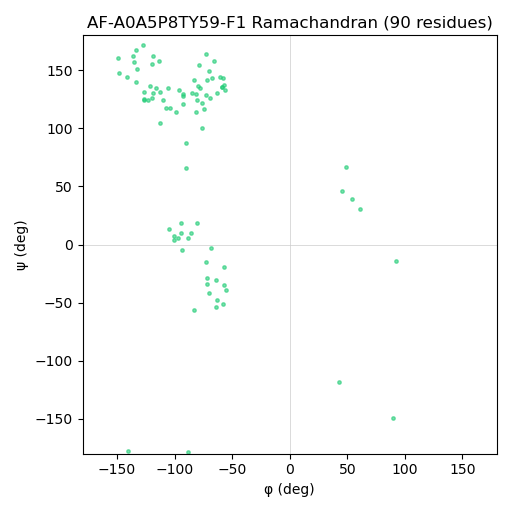OM 681 N N . ILE A 1 87 ? 3.188 -3.987 1.566 1.00 96.31 87 ILE A N 1
ATOM 682 C CA . ILE A 1 87 ? 2.660 -4.034 2.940 1.00 96.31 87 ILE A CA 1
ATOM 683 C C . ILE A 1 87 ? 1.215 -4.542 2.957 1.00 96.31 87 ILE A C 1
ATOM 685 O O . ILE A 1 87 ? 0.418 -4.240 2.068 1.00 96.31 87 ILE A O 1
ATOM 689 N N . ALA A 1 88 ? 0.875 -5.304 3.995 1.00 96.25 88 ALA A N 1
ATOM 690 C CA . ALA A 1 88 ? -0.483 -5.744 4.282 1.00 96.25 88 ALA A CA 1
ATOM 691 C C . ALA A 1 88 ? -0.916 -5.207 5.651 1.00 96.25 88 ALA A C 1
ATOM 693 O O . ALA A 1 88 ? -0.195 -5.371 6.636 1.00 96.25 88 ALA A O 1
ATOM 694 N N . VAL A 1 89 ? -2.093 -4.586 5.721 1.00 95.38 89 VAL A N 1
ATOM 695 C CA . VAL A 1 89 ? -2.620 -3.954 6.939 1.00 95.38 89 VAL A CA 1
ATOM 696 C C . VAL A 1 89 ? -4.010 -4.502 7.235 1.00 95.38 89 VAL A C 1
ATOM 698 O O . VAL A 1 89 ? -4.891 -4.444 6.380 1.00 95.38 89 VAL A O 1
ATOM 701 N N . ASN A 1 90 ? -4.210 -5.030 8.445 1.00 94.81 90 ASN A N 1
ATOM 702 C CA . ASN A 1 90 ? -5.532 -5.425 8.925 1.00 94.81 90 ASN A CA 1
ATOM 703 C C . ASN A 1 90 ? -6.178 -4.273 9.701 1.00 94.81 90 ASN A C 1
ATOM 705 O O . ASN A 1 90 ? -5.631 -3.849 10.720 1.00 94.81 90 ASN A O 1
ATOM 709 N N . ALA A 1 91 ? -7.336 -3.807 9.246 1.00 94.88 91 ALA A N 1
ATOM 710 C CA . ALA A 1 91 ? -8.110 -2.754 9.889 1.00 94.88 91 ALA A CA 1
ATOM 711 C C . ALA A 1 91 ? -9.397 -3.336 10.493 1.00 94.88 91 ALA A C 1
ATOM 713 O O . ALA A 1 91 ? -10.178 -3.984 9.793 1.00 94.88 91 ALA A O 1
ATOM 714 N N . ASN A 1 92 ? -9.619 -3.123 11.790 1.00 90.25 92 ASN A N 1
ATOM 715 C CA . ASN A 1 92 ? -10.750 -3.708 12.523 1.00 90.25 92 ASN A CA 1
ATOM 716 C C . ASN A 1 92 ? -12.028 -2.860 12.467 1.00 90.25 92 ASN A C 1
ATOM 718 O O . ASN A 1 92 ? -11.921 -1.612 12.421 1.00 90.25 92 ASN A O 1
#

pLDDT: mean 92.88, std 6.53, range [61.56, 97.81]

Mean predicted aligned error: 3.43 Å

Organism: NCBI:txid99112

Radius of gyration: 12.41 Å; Cα contacts (8 Å, |Δi|>4): 196; chains: 1; bounding box: 28×24×32 Å

InterPro domains:
  IPR003245 Phytocyanin domain [PF02298] (19-81)
  IPR003245 Phytocyanin domain [PS51485] (4-92)
  IPR008972 Cupredoxin [G3DSA:2.60.40.420] (4-91)
  IPR008972 Cupredoxin [SSF49503] (5-89)
  IPR039391 Phytocyanin-like [PTHR33021] (9-89)

Secondary structure (DSSP, 8-state):
-PPPEEEEE-SSS-EE---TT----TT-EEEEE--TT---EEE-HHHHHHT---SPPPSSSEEEPPSEEEEEE--STTTTTTS--EEEEEE-

Solvent-accessible surface area (backbone atoms only — not comparable to full-atom values): 5232 Å² total; per-residue (Å²): 130,82,65,54,78,34,50,30,47,52,45,70,62,52,50,62,70,66,63,92,82,60,79,44,36,44,55,21,31,41,37,47,50,62,62,95,85,59,56,46,24,74,48,52,74,69,34,54,78,64,56,57,57,86,58,72,63,52,94,62,46,71,42,69,39,56,71,38,80,44,34,39,34,25,60,52,88,57,35,27,73,81,41,41,18,52,53,76,47,62,17,91